Protein AF-A0A485LE54-F1 (afdb_monomer_lite)

Foldseek 3Di:
DLVLQDPDPVNSVVVVVVLQVLLCCCLLNPDAVVPDDPVCNVSNLLRLSNLVVLLVLCVPQVVWQADDADPDDDRQDGGSVSVCVSSVSPPDDNVVSVVSSVVSVVVVVVVSVVSNVVVVVVVD

pLDDT: mean 90.37, std 5.44, range [50.22, 97.25]

Organism: NCBI:txid120398

Structure (mmCIF, N/CA/C/O backbone):
data_AF-A0A485LE54-F1
#
_entry.id   AF-A0A485LE54-F1
#
loop_
_atom_site.group_PDB
_atom_site.id
_atom_site.type_symbol
_atom_site.label_atom_id
_atom_site.label_alt_id
_atom_site.label_comp_id
_atom_site.label_asym_id
_atom_site.label_entity_id
_atom_site.label_seq_id
_atom_site.pdbx_PDB_ins_code
_atom_site.Cartn_x
_atom_site.Cartn_y
_atom_site.Cartn_z
_atom_site.occupancy
_atom_site.B_iso_or_equiv
_atom_site.auth_seq_id
_atom_site.auth_comp_id
_atom_site.auth_asym_id
_atom_site.auth_atom_id
_atom_site.pdbx_PDB_model_num
ATOM 1 N N . MET A 1 1 ? -13.729 3.779 8.711 1.00 89.62 1 MET A N 1
ATOM 2 C CA . MET A 1 1 ? -13.020 3.216 9.880 1.00 89.62 1 MET A CA 1
ATOM 3 C C . MET A 1 1 ? -12.603 4.291 10.877 1.00 89.62 1 MET A C 1
ATOM 5 O O . MET A 1 1 ? -13.220 4.355 11.924 1.00 89.62 1 MET A O 1
ATOM 9 N N . VAL A 1 2 ? -11.623 5.155 10.573 1.00 89.31 2 VAL A N 1
ATOM 10 C CA . VAL A 1 2 ? -11.052 6.098 11.564 1.00 89.31 2 VAL A CA 1
ATOM 11 C C . VAL A 1 2 ? -12.098 7.045 12.163 1.00 89.31 2 VAL A C 1
ATOM 13 O O . VAL A 1 2 ? -12.187 7.161 13.380 1.00 89.31 2 VAL A O 1
ATOM 16 N N . GLY A 1 3 ? -12.959 7.637 11.331 1.00 89.94 3 GLY A N 1
ATOM 17 C CA . GLY A 1 3 ? -14.071 8.465 11.816 1.00 89.94 3 GLY A CA 1
ATOM 18 C C . GLY A 1 3 ? -15.136 7.690 12.595 1.00 89.94 3 GLY A C 1
ATOM 19 O O . GLY A 1 3 ? -15.821 8.275 13.417 1.00 89.94 3 GLY A O 1
ATOM 20 N N . CYS A 1 4 ? -15.253 6.376 12.374 1.00 88.00 4 CYS A N 1
ATOM 21 C CA . CYS A 1 4 ? -16.142 5.542 13.176 1.00 88.00 4 CYS A CA 1
ATOM 22 C C . CYS A 1 4 ? -15.559 5.331 14.572 1.00 88.00 4 CYS A C 1
ATOM 24 O O . CYS A 1 4 ? -16.339 5.299 15.498 1.00 88.00 4 CYS A O 1
ATOM 26 N N 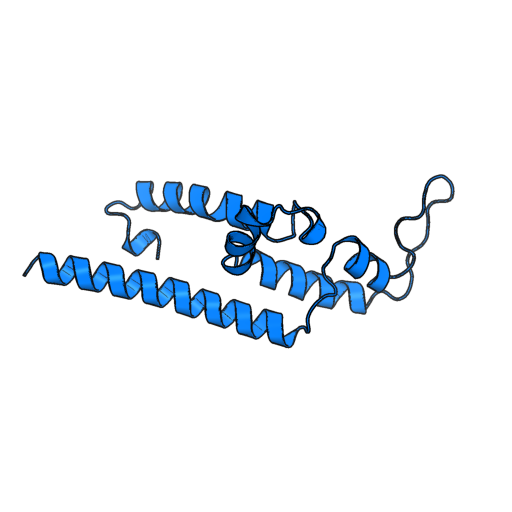. ILE A 1 5 ? -14.231 5.213 14.713 1.00 87.19 5 ILE A N 1
ATOM 27 C CA . ILE A 1 5 ? -13.529 4.929 15.980 1.00 87.19 5 ILE A CA 1
ATOM 28 C C . ILE A 1 5 ? -13.363 6.189 16.847 1.00 87.19 5 ILE A C 1
ATOM 30 O O . ILE A 1 5 ? -13.376 6.126 18.075 1.00 87.19 5 ILE A O 1
ATOM 34 N N . ALA A 1 6 ? -13.165 7.349 16.227 1.00 89.25 6 ALA A N 1
ATOM 35 C CA . ALA A 1 6 ? -12.937 8.589 16.953 1.00 89.25 6 ALA A CA 1
ATOM 36 C C . ALA A 1 6 ? -14.254 9.205 17.457 1.00 89.25 6 ALA A C 1
ATOM 38 O O . ALA A 1 6 ? -15.214 9.351 16.709 1.00 89.25 6 ALA A O 1
ATOM 39 N N . ARG A 1 7 ? -14.272 9.659 18.718 1.00 84.25 7 ARG A N 1
ATOM 40 C CA . ARG A 1 7 ? -15.410 10.404 19.297 1.00 84.25 7 ARG A CA 1
ATOM 41 C C . ARG A 1 7 ? -15.542 11.840 18.776 1.00 84.25 7 ARG A C 1
ATOM 43 O O . ARG A 1 7 ? -16.604 12.433 18.917 1.00 84.25 7 ARG A O 1
ATOM 50 N N . GLN A 1 8 ? -14.469 12.408 18.226 1.00 90.69 8 GLN A N 1
ATOM 51 C CA . GLN A 1 8 ? -14.414 13.787 17.733 1.00 90.69 8 GLN A CA 1
ATOM 52 C C . GLN A 1 8 ? -13.739 13.836 16.360 1.00 90.69 8 GLN A C 1
ATOM 54 O O . GLN A 1 8 ? -12.765 13.119 16.120 1.00 90.69 8 GLN A O 1
ATOM 59 N N . ALA A 1 9 ? -14.210 14.728 15.485 1.00 89.19 9 ALA A N 1
ATOM 60 C CA . ALA A 1 9 ? -13.690 14.873 14.123 1.00 89.19 9 ALA A CA 1
ATOM 61 C C . ALA A 1 9 ? -12.193 15.235 14.092 1.00 89.19 9 ALA A C 1
ATOM 63 O O . ALA A 1 9 ? -11.427 14.614 13.358 1.00 89.19 9 ALA A O 1
ATOM 64 N N . GLN A 1 10 ? -11.758 16.154 14.961 1.00 91.44 10 GLN A N 1
ATOM 65 C CA . GLN A 1 10 ? -10.357 16.582 15.034 1.00 91.44 10 GLN A CA 1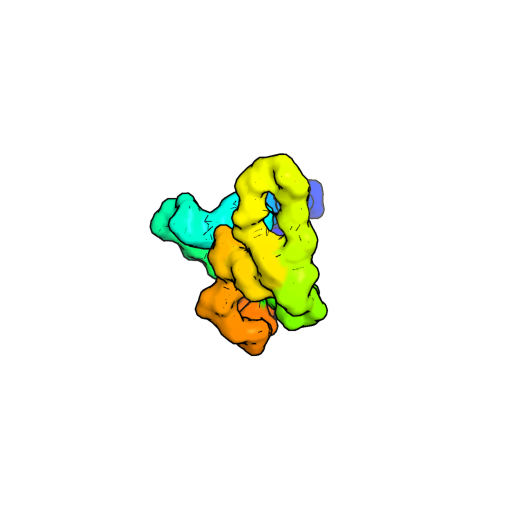
ATOM 66 C C . GLN A 1 10 ? -9.413 15.424 15.398 1.00 91.44 10 GLN A C 1
ATOM 68 O O . GLN A 1 10 ? -8.356 15.258 14.790 1.00 91.44 10 GLN A O 1
ATOM 73 N N . VAL A 1 11 ? -9.825 14.564 16.335 1.00 92.81 11 VAL A N 1
ATOM 74 C CA . VAL A 1 11 ? -9.065 13.361 16.709 1.00 92.81 11 VAL A CA 1
ATOM 75 C C . VAL A 1 11 ? -9.020 12.365 15.547 1.00 92.81 11 VAL A C 1
ATOM 77 O O . VAL A 1 11 ? -7.983 11.752 15.301 1.00 92.81 11 VAL A O 1
ATOM 80 N N . ALA A 1 12 ? -10.111 12.235 14.785 1.00 93.06 12 ALA A N 1
ATOM 81 C CA . ALA A 1 12 ? -10.165 11.357 13.618 1.00 93.06 12 ALA A CA 1
ATOM 82 C C . ALA A 1 12 ? -9.139 11.748 12.544 1.00 93.06 12 ALA A C 1
ATOM 84 O O . ALA A 1 12 ? -8.494 10.877 11.964 1.00 93.06 12 ALA A O 1
ATOM 85 N N . GLN A 1 13 ? -8.965 13.046 12.284 1.00 93.00 13 GLN A N 1
ATOM 86 C CA . GLN A 1 13 ? -7.992 13.529 11.300 1.00 93.00 13 GLN A CA 1
ATOM 87 C C . GLN A 1 13 ? -6.553 13.237 11.725 1.00 93.00 13 GLN A C 1
ATOM 89 O O . GLN A 1 13 ? -5.781 12.717 10.920 1.00 93.00 13 GLN A O 1
ATOM 94 N N . ILE A 1 14 ? -6.211 13.484 12.993 1.00 94.38 14 ILE A N 1
ATOM 95 C CA . ILE A 1 14 ? -4.876 13.180 13.529 1.00 94.38 14 ILE A CA 1
ATOM 96 C C . ILE A 1 14 ? -4.593 11.679 13.419 1.00 94.38 14 ILE A C 1
ATOM 98 O O . ILE A 1 14 ? -3.564 11.281 12.874 1.00 94.38 14 ILE A O 1
ATOM 102 N N . LEU A 1 15 ? -5.534 10.835 13.853 1.00 93.31 15 LEU A N 1
ATOM 103 C CA . LEU A 1 15 ? -5.408 9.381 13.734 1.00 93.31 15 LEU A CA 1
ATOM 104 C C . LEU A 1 15 ? -5.278 8.928 12.277 1.00 93.31 15 LEU A C 1
ATOM 106 O O . LEU A 1 15 ? -4.520 8.007 11.990 1.00 93.31 15 LEU A O 1
ATOM 110 N N . GLY A 1 16 ? -5.986 9.577 11.351 1.00 92.56 16 GLY A N 1
ATOM 111 C CA . GLY A 1 16 ? -5.885 9.290 9.922 1.00 92.56 16 GLY A CA 1
ATOM 112 C C . GLY A 1 16 ? -4.471 9.515 9.391 1.00 92.56 16 GLY A C 1
ATOM 113 O O . GLY A 1 16 ? -3.932 8.645 8.709 1.00 92.56 16 GLY A O 1
ATOM 114 N N . ILE A 1 17 ? -3.850 10.639 9.758 1.00 92.88 17 ILE A N 1
ATOM 115 C CA . ILE A 1 17 ? -2.473 10.970 9.367 1.00 92.88 17 ILE A CA 1
ATOM 116 C C . ILE A 1 17 ? -1.478 9.987 9.998 1.00 92.88 17 ILE A C 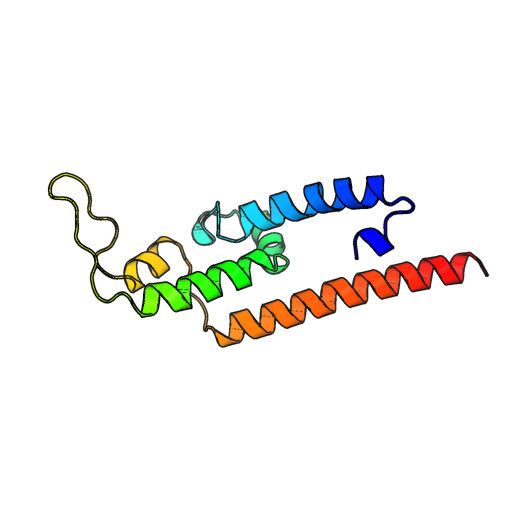1
ATOM 118 O O . ILE A 1 17 ? -0.619 9.440 9.308 1.00 92.88 17 ILE A O 1
ATOM 122 N N . VAL A 1 18 ? -1.621 9.703 11.293 1.00 93.38 18 VAL A N 1
ATOM 123 C CA . VAL A 1 18 ? -0.747 8.755 12.003 1.00 93.38 18 VAL A CA 1
ATOM 124 C C . VAL A 1 18 ? -0.846 7.346 11.410 1.00 93.38 18 VAL A C 1
ATOM 126 O O . VAL A 1 18 ? 0.156 6.646 11.323 1.00 93.38 18 VAL A O 1
ATOM 129 N N . MET A 1 19 ? -2.032 6.939 10.952 1.00 91.62 19 MET A N 1
ATOM 130 C CA . MET A 1 19 ? -2.247 5.644 10.304 1.00 91.62 19 MET A CA 1
ATOM 131 C C . MET A 1 19 ? -1.697 5.598 8.875 1.00 91.62 19 MET A C 1
ATOM 133 O O . MET A 1 19 ? -1.139 4.578 8.475 1.00 91.62 19 MET A O 1
ATOM 137 N N . ILE A 1 20 ? -1.851 6.667 8.085 1.00 91.75 20 ILE A N 1
ATOM 138 C CA . ILE A 1 20 ? -1.473 6.641 6.664 1.00 91.75 20 ILE A CA 1
ATOM 139 C C . ILE A 1 20 ? 0.039 6.719 6.451 1.00 91.75 20 ILE A C 1
ATOM 141 O O . ILE A 1 20 ? 0.547 6.076 5.537 1.00 91.75 20 ILE A O 1
ATOM 145 N N . LEU A 1 21 ? 0.766 7.450 7.301 1.00 92.75 21 LEU A N 1
ATOM 146 C CA . LEU A 1 21 ? 2.215 7.624 7.174 1.00 92.75 21 LEU A CA 1
ATOM 147 C C . LEU A 1 21 ? 2.993 6.298 7.134 1.00 92.75 21 LEU A C 1
ATOM 149 O O . LEU A 1 21 ? 3.723 6.075 6.167 1.00 92.75 21 LEU A O 1
ATOM 153 N N . PRO A 1 22 ? 2.843 5.377 8.100 1.00 90.31 22 PRO A N 1
ATOM 154 C CA . PRO A 1 22 ? 3.589 4.129 8.054 1.00 90.31 22 PRO A CA 1
ATOM 155 C C . PRO A 1 22 ? 3.097 3.216 6.914 1.00 90.31 22 PRO A C 1
ATOM 157 O O . PRO A 1 22 ? 3.911 2.561 6.268 1.00 90.31 22 PRO A O 1
ATOM 160 N N . LEU A 1 23 ? 1.802 3.234 6.567 1.00 91.75 23 LEU A N 1
ATOM 161 C CA . LEU A 1 23 ? 1.277 2.500 5.401 1.00 91.75 23 LEU A CA 1
ATOM 162 C C . LEU A 1 23 ? 1.873 2.991 4.072 1.00 91.75 23 LEU A C 1
ATOM 164 O O . LEU A 1 23 ? 2.024 2.205 3.137 1.00 91.75 23 LEU A O 1
ATOM 168 N N . LEU A 1 24 ? 2.197 4.278 3.983 1.00 91.44 24 LEU A N 1
ATOM 169 C CA . LEU A 1 24 ? 2.830 4.910 2.831 1.00 91.44 24 LEU A CA 1
ATOM 170 C C . LEU A 1 24 ? 4.330 4.585 2.765 1.00 91.44 24 LEU A C 1
ATOM 172 O O . LEU A 1 24 ? 4.820 4.212 1.700 1.00 91.44 24 LEU A O 1
ATOM 176 N N . ILE A 1 25 ? 5.038 4.637 3.898 1.00 91.50 25 ILE A N 1
ATOM 177 C CA . ILE A 1 25 ? 6.473 4.313 3.980 1.00 91.50 25 ILE A CA 1
ATOM 178 C C . ILE A 1 25 ? 6.733 2.862 3.559 1.00 91.50 25 ILE A C 1
ATOM 180 O O . ILE A 1 25 ? 7.543 2.602 2.669 1.00 91.50 25 ILE A O 1
ATOM 184 N N . PHE A 1 26 ? 6.002 1.920 4.158 1.00 88.50 26 PHE A N 1
ATOM 185 C CA . PHE A 1 26 ? 6.149 0.486 3.893 1.00 88.50 26 PHE A CA 1
ATOM 186 C C . PHE A 1 26 ? 5.326 0.007 2.689 1.00 88.50 26 PHE A C 1
ATOM 188 O O . PHE A 1 26 ? 5.336 -1.174 2.352 1.00 88.50 26 PHE A O 1
ATOM 195 N N . GLY A 1 27 ? 4.611 0.912 2.018 1.00 86.31 27 GLY A N 1
ATOM 196 C CA . GLY A 1 27 ? 3.764 0.606 0.869 1.00 86.31 27 GLY A CA 1
ATOM 197 C C . GLY A 1 27 ? 4.520 0.406 -0.448 1.00 86.31 27 GLY A C 1
ATOM 198 O O . GLY A 1 27 ? 3.883 0.305 -1.484 1.00 86.31 27 GLY A O 1
ATOM 199 N N . GLY A 1 28 ? 5.853 0.378 -0.465 1.00 85.06 28 GLY A N 1
ATOM 200 C CA . GLY A 1 28 ? 6.623 0.246 -1.710 1.00 85.06 28 GLY A CA 1
ATOM 201 C C . GLY A 1 28 ? 6.955 1.571 -2.405 1.00 85.06 28 GLY A C 1
ATOM 202 O O . GLY A 1 28 ? 7.742 1.562 -3.344 1.00 85.06 28 GLY A O 1
ATOM 203 N N . LEU A 1 29 ? 6.387 2.699 -1.953 1.00 86.75 29 LEU A N 1
ATOM 204 C CA . LEU A 1 29 ? 6.658 4.031 -2.514 1.00 86.75 29 LEU A CA 1
ATOM 205 C C . LEU A 1 29 ? 7.990 4.619 -2.017 1.00 86.75 29 LEU A C 1
ATOM 207 O O . LEU A 1 29 ? 8.733 5.190 -2.807 1.00 86.75 29 LEU A O 1
ATOM 211 N N . PHE A 1 30 ? 8.288 4.485 -0.720 1.00 87.25 30 PHE A N 1
ATOM 212 C CA . PHE A 1 30 ? 9.520 5.016 -0.111 1.00 87.25 30 PHE A CA 1
ATOM 213 C C . PHE A 1 30 ? 10.538 3.924 0.201 1.00 87.25 30 PHE A C 1
ATOM 215 O O . PHE A 1 30 ? 11.729 4.100 -0.041 1.00 87.25 30 PHE A O 1
ATOM 222 N N . LEU A 1 31 ? 10.075 2.795 0.743 1.00 88.31 31 LEU A N 1
ATOM 223 C CA . LEU A 1 31 ? 10.912 1.631 1.007 1.00 88.31 31 LEU A CA 1
ATOM 224 C C . LEU A 1 31 ? 10.592 0.516 0.025 1.00 88.31 31 LEU A C 1
ATOM 226 O O . LEU A 1 31 ? 9.431 0.171 -0.187 1.00 88.31 31 LEU A O 1
ATOM 230 N N . ASN A 1 32 ? 11.644 -0.081 -0.527 1.00 86.31 32 ASN A N 1
ATOM 231 C CA . ASN A 1 32 ? 11.528 -1.258 -1.370 1.00 86.31 32 ASN A CA 1
ATOM 232 C C . ASN A 1 32 ? 11.016 -2.451 -0.532 1.00 86.31 32 ASN A C 1
ATOM 234 O O . ASN A 1 32 ? 11.427 -2.669 0.614 1.00 86.31 32 ASN A O 1
ATOM 238 N N . ALA A 1 33 ? 10.116 -3.250 -1.107 1.00 83.06 33 ALA A N 1
ATOM 239 C CA . ALA A 1 33 ? 9.562 -4.429 -0.445 1.00 83.06 33 ALA A CA 1
ATOM 240 C C . ALA A 1 33 ? 10.645 -5.455 -0.050 1.00 83.06 33 ALA A C 1
ATOM 242 O O . ALA A 1 33 ? 10.501 -6.139 0.966 1.00 83.06 33 ALA A O 1
ATOM 243 N N . ASN A 1 34 ? 11.746 -5.523 -0.806 1.00 85.75 34 ASN A N 1
ATOM 244 C CA . ASN A 1 34 ? 12.855 -6.448 -0.566 1.00 85.75 34 ASN A CA 1
ATOM 245 C C . ASN A 1 34 ? 13.747 -6.026 0.608 1.00 85.75 34 ASN A C 1
ATOM 247 O O . ASN A 1 34 ? 14.308 -6.885 1.283 1.00 85.75 34 ASN A O 1
ATOM 251 N N . THR A 1 35 ? 13.856 -4.724 0.887 1.00 87.56 35 THR A N 1
ATOM 252 C CA . THR A 1 35 ? 14.665 -4.197 2.001 1.00 87.56 35 THR A CA 1
ATOM 253 C C . THR A 1 35 ? 13.862 -4.042 3.292 1.00 87.56 35 THR A C 1
ATOM 255 O O . THR A 1 35 ? 14.427 -3.758 4.346 1.00 87.56 35 THR A O 1
ATOM 258 N N . THR A 1 36 ? 12.542 -4.250 3.233 1.00 87.75 36 THR A N 1
ATOM 259 C CA . THR A 1 36 ? 11.659 -4.122 4.393 1.00 87.75 36 THR A CA 1
ATOM 260 C C . THR A 1 36 ? 11.836 -5.309 5.352 1.00 87.75 36 THR A C 1
ATOM 262 O O . THR A 1 36 ? 11.630 -6.463 4.950 1.00 87.75 36 THR A O 1
ATOM 265 N N . PRO A 1 37 ? 12.152 -5.062 6.638 1.00 88.62 37 PRO A N 1
ATOM 266 C CA . PRO A 1 37 ? 12.287 -6.120 7.631 1.00 88.62 37 PRO A CA 1
ATOM 267 C C . PRO A 1 37 ? 11.009 -6.951 7.799 1.00 88.62 37 PRO A C 1
ATOM 269 O O . PRO A 1 37 ? 9.894 -6.433 7.710 1.00 88.62 37 PRO A O 1
ATOM 272 N N . VAL A 1 38 ? 11.160 -8.249 8.096 1.00 88.88 38 VAL A N 1
ATOM 273 C CA . VAL A 1 38 ? 10.043 -9.219 8.142 1.00 88.88 38 VAL A CA 1
ATOM 274 C C . VAL A 1 38 ? 8.921 -8.781 9.089 1.00 88.88 38 VAL A C 1
ATOM 276 O O . VAL A 1 38 ? 7.746 -8.933 8.759 1.00 88.88 38 VAL A O 1
ATOM 279 N N . TYR A 1 39 ? 9.269 -8.159 10.214 1.00 89.56 39 TYR A N 1
ATOM 280 C CA . TYR A 1 39 ? 8.313 -7.693 11.218 1.00 89.56 39 TYR A CA 1
ATOM 281 C C . TYR A 1 39 ? 7.418 -6.530 10.757 1.00 89.56 39 TYR A C 1
ATOM 283 O O . TYR A 1 39 ? 6.355 -6.342 11.339 1.00 89.56 39 TYR A O 1
ATOM 291 N N . PHE A 1 40 ? 7.780 -5.786 9.704 1.00 88.81 40 PHE A N 1
ATOM 292 C CA . PHE A 1 40 ? 6.937 -4.727 9.124 1.00 88.81 40 PHE A CA 1
ATOM 293 C C . PHE A 1 40 ? 6.221 -5.141 7.831 1.00 88.81 40 PHE A C 1
ATOM 295 O O . PHE A 1 40 ? 5.379 -4.396 7.328 1.00 88.81 40 PHE A O 1
ATOM 302 N N . LYS A 1 41 ? 6.481 -6.344 7.299 1.00 87.38 41 LYS A N 1
ATOM 303 C CA . LYS A 1 41 ? 5.878 -6.794 6.031 1.00 87.38 41 LYS A CA 1
ATOM 304 C C . LYS A 1 41 ? 4.350 -6.867 6.079 1.00 87.38 41 LYS A C 1
ATOM 306 O O . LYS A 1 41 ? 3.702 -6.554 5.084 1.00 87.38 41 LYS A O 1
ATOM 311 N N . TRP A 1 42 ? 3.761 -7.243 7.216 1.00 89.19 42 TRP A N 1
ATOM 312 C CA . TRP A 1 42 ? 2.299 -7.314 7.377 1.00 89.19 42 TRP A CA 1
ATOM 313 C C . TRP A 1 42 ? 1.624 -5.951 7.174 1.00 89.19 42 TRP A C 1
ATOM 315 O O . TRP A 1 42 ? 0.555 -5.873 6.571 1.00 89.19 42 TRP A O 1
ATOM 325 N N . LEU A 1 43 ? 2.280 -4.870 7.603 1.00 88.38 43 LEU A N 1
ATOM 326 C CA . LEU A 1 43 ? 1.751 -3.517 7.484 1.00 88.38 43 LEU A CA 1
ATOM 327 C C . LEU A 1 43 ? 1.643 -3.088 6.016 1.00 88.38 43 LEU A C 1
ATOM 329 O O . LEU A 1 43 ? 0.659 -2.471 5.611 1.00 88.38 43 LEU A O 1
ATOM 333 N N . ALA A 1 44 ? 2.610 -3.504 5.196 1.00 89.06 44 ALA A N 1
ATOM 334 C CA . ALA A 1 44 ? 2.574 -3.299 3.754 1.00 89.06 44 ALA A CA 1
ATOM 335 C C . ALA A 1 44 ? 1.362 -3.993 3.105 1.00 89.06 44 ALA A C 1
ATOM 337 O O . ALA A 1 44 ? 0.762 -3.437 2.190 1.00 89.06 44 ALA A O 1
ATOM 338 N N . TYR A 1 45 ? 0.961 -5.180 3.578 1.00 89.75 45 TYR A N 1
ATOM 339 C CA . TYR A 1 45 ? -0.214 -5.887 3.044 1.00 89.75 45 TYR A CA 1
ATOM 340 C C . TYR A 1 45 ? -1.549 -5.219 3.396 1.00 89.75 45 TYR A C 1
ATOM 342 O O . TYR A 1 45 ? -2.510 -5.360 2.641 1.00 89.75 45 TYR A O 1
ATOM 350 N N . LEU A 1 46 ? -1.609 -4.469 4.497 1.00 91.44 46 LEU A N 1
ATOM 351 C CA . LEU A 1 46 ? -2.781 -3.668 4.867 1.00 91.44 46 LEU A CA 1
ATOM 352 C C . LEU A 1 46 ? -2.839 -2.321 4.138 1.00 91.44 46 LEU A C 1
ATOM 354 O O . LEU A 1 46 ? -3.858 -1.636 4.201 1.00 91.44 46 LEU A O 1
ATOM 358 N N . SER A 1 47 ? -1.762 -1.916 3.463 1.00 93.75 47 SER A N 1
ATOM 359 C CA . SER A 1 47 ? -1.679 -0.614 2.810 1.00 93.75 47 SER A CA 1
ATOM 360 C C . SER A 1 47 ? -2.428 -0.608 1.473 1.00 93.75 47 SER A C 1
ATOM 362 O O . SER A 1 47 ? -1.984 -1.260 0.526 1.00 93.75 47 SER A O 1
ATOM 364 N N . PRO A 1 48 ? -3.515 0.175 1.316 1.00 92.75 48 PRO A N 1
ATOM 365 C CA . PRO A 1 48 ? -4.144 0.351 0.006 1.00 92.75 48 PRO A CA 1
ATOM 366 C C . PRO A 1 48 ? -3.212 1.080 -0.976 1.00 92.75 48 PRO A C 1
ATOM 368 O O . PRO A 1 48 ? -3.290 0.858 -2.185 1.00 92.75 48 PRO A O 1
ATOM 371 N N . LEU A 1 49 ? -2.295 1.910 -0.460 1.00 92.56 49 LEU A N 1
ATOM 372 C CA . LEU A 1 49 ? -1.315 2.639 -1.263 1.00 92.56 49 LEU A CA 1
ATOM 373 C C . LEU A 1 49 ? -0.322 1.698 -1.944 1.00 92.56 49 LEU A C 1
ATOM 375 O O . LEU A 1 49 ? 0.076 1.983 -3.068 1.00 92.56 49 LEU A O 1
ATOM 379 N N . LYS A 1 50 ? 0.011 0.556 -1.324 1.00 92.62 50 LYS A N 1
ATOM 380 C CA . LYS A 1 50 ? 0.870 -0.465 -1.939 1.00 92.62 50 LYS A CA 1
ATOM 381 C C . LYS A 1 50 ? 0.317 -0.954 -3.266 1.00 92.62 50 LYS A C 1
ATOM 383 O O . LYS A 1 50 ? 0.991 -0.883 -4.291 1.00 92.62 50 LYS A O 1
ATOM 388 N N . TYR A 1 51 ? -0.916 -1.442 -3.239 1.00 93.44 51 TYR A N 1
ATOM 389 C CA . TYR A 1 51 ? -1.554 -2.028 -4.415 1.00 93.44 51 TYR A CA 1
ATOM 390 C C . TYR A 1 51 ? -1.831 -0.968 -5.485 1.00 93.44 51 TYR A C 1
ATOM 392 O O . TYR A 1 51 ? -1.601 -1.213 -6.666 1.00 93.44 51 TYR A O 1
ATOM 400 N N . GLY A 1 52 ? -2.239 0.238 -5.071 1.00 93.19 52 GLY A N 1
ATOM 401 C CA . GLY A 1 52 ? -2.425 1.366 -5.983 1.00 93.19 52 GLY A CA 1
ATOM 402 C C . GLY A 1 52 ? -1.126 1.784 -6.677 1.00 93.19 52 GLY A C 1
ATOM 403 O O . GLY A 1 52 ? -1.078 1.862 -7.902 1.00 93.19 52 GLY A O 1
ATOM 404 N N . PHE A 1 53 ? -0.052 2.006 -5.913 1.00 92.81 53 PHE A N 1
ATOM 405 C CA . PHE A 1 53 ? 1.246 2.416 -6.451 1.00 92.81 53 PHE A CA 1
ATOM 406 C C . PHE A 1 53 ? 1.858 1.351 -7.366 1.00 92.81 53 PHE A C 1
ATOM 408 O O . PHE A 1 53 ? 2.317 1.674 -8.463 1.00 92.81 53 PHE A O 1
ATOM 4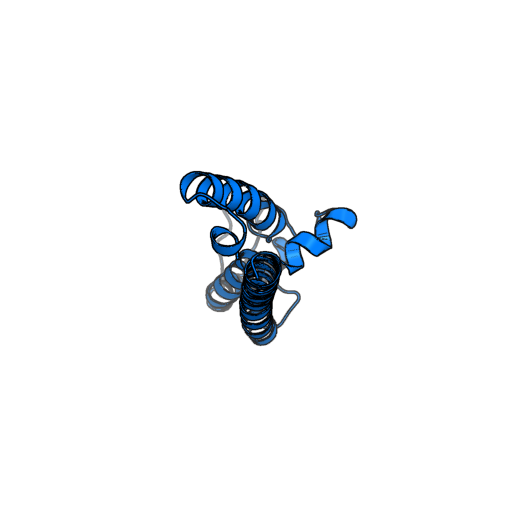15 N N . ARG A 1 54 ? 1.816 0.079 -6.954 1.00 93.38 54 ARG A N 1
ATOM 416 C CA . ARG A 1 54 ? 2.310 -1.043 -7.760 1.00 93.38 54 ARG A CA 1
ATOM 417 C C . ARG A 1 54 ? 1.515 -1.200 -9.055 1.00 93.38 54 ARG A C 1
ATOM 419 O O . ARG A 1 54 ? 2.116 -1.326 -10.121 1.00 93.38 54 ARG A O 1
ATOM 426 N N . GLY A 1 55 ? 0.185 -1.122 -8.980 1.00 93.31 55 GLY A N 1
ATOM 427 C CA . GLY A 1 55 ? -0.699 -1.196 -10.142 1.00 93.31 55 GLY A CA 1
ATOM 428 C C . GLY A 1 55 ? -0.461 -0.063 -11.145 1.00 93.31 55 GLY A C 1
ATOM 429 O O . GLY A 1 55 ? -0.272 -0.332 -12.330 1.00 93.31 55 GLY A O 1
ATOM 430 N N . MET A 1 56 ? -0.398 1.189 -10.675 1.00 93.00 56 MET A N 1
ATOM 431 C CA . MET A 1 56 ? -0.126 2.358 -11.525 1.00 93.00 56 MET A CA 1
ATOM 432 C C . MET A 1 56 ? 1.268 2.299 -12.155 1.00 93.00 56 MET A C 1
ATOM 434 O O . MET A 1 56 ? 1.403 2.466 -13.365 1.00 93.00 56 MET A O 1
ATOM 438 N N . SER A 1 57 ? 2.295 1.994 -11.356 1.00 93.75 57 SER A N 1
ATOM 439 C CA . SER A 1 57 ? 3.667 1.842 -11.847 1.00 93.75 57 SER A CA 1
ATOM 440 C C . SER A 1 57 ? 3.749 0.769 -12.926 1.00 93.75 57 SER A C 1
ATOM 442 O O . SER A 1 57 ? 4.367 0.981 -13.962 1.00 93.75 57 SER A O 1
ATOM 444 N N . ARG A 1 58 ? 3.080 -0.371 -12.735 1.00 93.00 58 ARG A N 1
ATOM 445 C CA . ARG A 1 58 ? 3.047 -1.435 -13.738 1.00 93.00 58 ARG A CA 1
ATOM 446 C C . ARG A 1 58 ? 2.327 -1.009 -15.014 1.00 93.00 58 ARG A C 1
ATOM 448 O O . ARG A 1 58 ? 2.802 -1.344 -16.095 1.00 93.00 58 ARG A O 1
ATOM 455 N N . ALA A 1 59 ? 1.202 -0.306 -14.898 1.00 93.06 59 ALA A N 1
ATOM 456 C CA . ALA A 1 59 ? 0.455 0.185 -16.053 1.00 93.06 59 ALA A CA 1
ATOM 457 C C . ALA A 1 59 ? 1.303 1.139 -16.910 1.00 93.06 59 ALA A C 1
ATOM 459 O O . ALA A 1 59 ? 1.283 1.034 -18.131 1.00 93.06 59 ALA A O 1
ATOM 460 N N . PHE A 1 60 ? 2.093 2.002 -16.267 1.00 94.06 60 PHE A N 1
ATOM 461 C CA . PHE A 1 60 ? 2.980 2.943 -16.946 1.00 94.06 60 PHE A CA 1
ATOM 462 C C . PHE A 1 60 ? 4.255 2.278 -17.489 1.00 94.06 60 PHE A C 1
ATOM 464 O O . PHE A 1 60 ? 4.551 2.349 -18.675 1.00 94.06 60 PHE A O 1
ATOM 471 N N . TRP A 1 61 ? 5.023 1.582 -16.651 1.00 94.44 61 TRP A N 1
ATOM 472 C CA . TRP A 1 61 ? 6.337 1.071 -17.053 1.00 94.44 61 TRP A CA 1
ATOM 473 C C . TRP A 1 61 ? 6.270 -0.084 -18.053 1.00 94.44 61 TRP A C 1
ATOM 475 O O . TRP A 1 61 ? 7.227 -0.301 -18.792 1.00 94.44 61 TRP A O 1
ATOM 485 N N . LYS A 1 62 ? 5.142 -0.800 -18.147 1.00 91.69 62 LYS A N 1
ATOM 486 C CA . LYS A 1 62 ? 4.944 -1.796 -19.211 1.00 91.69 62 LYS A CA 1
ATOM 487 C C . LYS A 1 62 ? 4.824 -1.182 -20.605 1.00 91.69 62 LYS A C 1
ATOM 489 O O . LYS A 1 62 ? 5.088 -1.890 -21.571 1.00 91.69 62 LYS A O 1
ATOM 494 N N . SER A 1 63 ? 4.443 0.091 -20.729 1.00 93.06 63 SER A N 1
ATOM 495 C CA . SER A 1 63 ? 4.356 0.766 -22.029 1.00 93.06 63 SER A CA 1
ATOM 496 C C . SER A 1 63 ? 5.664 1.428 -22.462 1.00 93.06 63 SER A C 1
ATOM 498 O O . SER A 1 63 ? 5.714 1.975 -23.558 1.00 93.06 63 SER A O 1
ATOM 500 N N . VAL A 1 64 ? 6.710 1.409 -21.628 1.00 92.81 64 VAL A N 1
ATOM 501 C CA . VAL A 1 64 ? 8.003 2.047 -21.918 1.00 92.81 64 VAL A CA 1
ATOM 502 C C . VAL A 1 64 ? 9.020 0.980 -22.349 1.00 92.81 64 VAL A C 1
ATOM 504 O O . VAL A 1 64 ? 9.568 0.280 -21.488 1.00 92.81 64 VAL A O 1
ATOM 507 N N . PRO A 1 65 ? 9.290 0.829 -23.663 1.00 90.12 65 PRO A N 1
ATOM 508 C CA . PRO A 1 65 ? 10.158 -0.233 -24.166 1.00 90.12 65 PRO A CA 1
ATOM 509 C C . PRO A 1 65 ? 11.641 0.039 -23.898 1.00 90.12 65 PRO A C 1
ATOM 511 O O . PRO A 1 65 ? 12.373 -0.889 -23.567 1.00 90.12 65 PRO A O 1
ATOM 514 N N . THR A 1 66 ? 12.082 1.295 -24.003 1.00 92.00 66 THR A N 1
ATOM 515 C CA . THR A 1 66 ? 13.496 1.679 -23.909 1.00 92.00 66 THR A CA 1
ATOM 516 C C . THR A 1 66 ? 13.668 2.974 -23.125 1.00 92.00 66 THR A C 1
ATOM 518 O O . THR A 1 66 ? 12.875 3.903 -23.269 1.00 92.00 66 THR A O 1
ATOM 521 N N . LEU A 1 67 ? 14.722 3.032 -22.315 1.00 90.12 67 LEU A N 1
ATOM 522 C CA . LEU A 1 67 ? 15.183 4.215 -21.593 1.00 90.12 67 LEU A CA 1
ATOM 523 C C . LEU A 1 67 ? 16.609 4.542 -22.032 1.00 90.12 67 LEU A C 1
ATOM 525 O O . LEU A 1 67 ? 17.448 3.648 -22.147 1.00 90.12 67 LEU A O 1
ATOM 529 N N . GLU A 1 68 ? 16.878 5.822 -22.265 1.00 90.31 68 GLU A N 1
ATOM 530 C CA . GLU A 1 68 ? 18.220 6.296 -22.588 1.00 90.31 68 GLU A CA 1
ATOM 531 C C . GLU A 1 68 ? 19.068 6.367 -21.314 1.00 90.31 68 GLU A C 1
ATOM 533 O O . GLU A 1 68 ? 18.673 6.968 -20.312 1.00 90.31 68 GLU A O 1
ATOM 538 N N . CYS A 1 69 ? 20.243 5.737 -21.345 1.00 88.12 69 CYS A N 1
ATOM 539 C CA . CYS A 1 69 ? 21.215 5.850 -20.265 1.00 88.12 69 CYS A CA 1
ATOM 540 C C . CYS A 1 69 ? 21.960 7.193 -20.367 1.00 88.12 69 CYS A C 1
ATOM 542 O O . CYS A 1 69 ? 22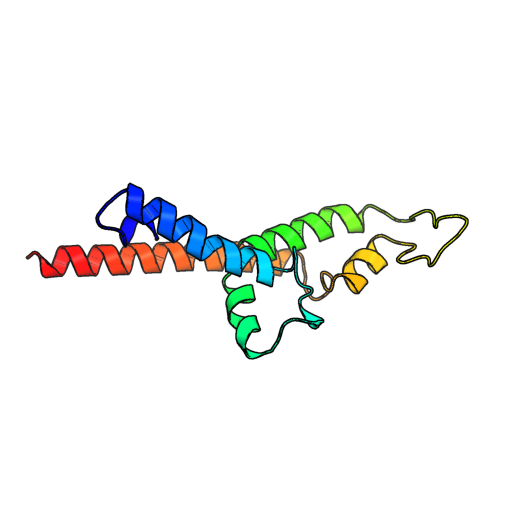.284 7.629 -21.474 1.00 88.12 69 CYS A O 1
ATOM 544 N N . PRO A 1 70 ? 22.309 7.831 -19.237 1.00 88.12 70 PRO A N 1
ATOM 545 C CA . PRO A 1 70 ? 23.162 9.014 -19.253 1.00 88.12 70 PRO A CA 1
ATOM 546 C C . PRO A 1 70 ? 24.555 8.688 -19.815 1.00 88.12 70 PRO A C 1
ATOM 548 O O . PRO A 1 70 ? 25.085 7.601 -19.592 1.00 88.12 70 PRO A O 1
ATOM 551 N N . ALA A 1 71 ? 25.173 9.654 -20.505 1.00 84.62 71 ALA A N 1
ATOM 552 C CA . ALA A 1 71 ? 26.504 9.494 -21.105 1.00 84.62 71 ALA A CA 1
ATOM 553 C C . ALA A 1 71 ? 27.627 9.296 -20.067 1.00 84.62 71 ALA A C 1
ATOM 555 O O . ALA A 1 71 ? 28.674 8.736 -20.382 1.00 84.62 71 ALA A O 1
ATOM 556 N N . VAL A 1 72 ? 27.416 9.759 -18.831 1.00 87.25 72 VAL A N 1
ATOM 557 C CA . VAL A 1 72 ? 28.354 9.614 -17.714 1.00 87.25 72 VAL A CA 1
ATOM 558 C C . VAL A 1 72 ? 27.576 9.181 -16.472 1.00 87.25 72 VAL A C 1
ATOM 560 O O . VAL A 1 72 ? 26.659 9.879 -16.042 1.00 87.25 72 VAL A O 1
ATOM 563 N N . GLY A 1 73 ? 27.950 8.038 -15.892 1.00 82.38 73 GLY A N 1
ATOM 564 C CA . GLY A 1 73 ? 27.347 7.482 -14.676 1.00 82.38 73 GLY A CA 1
ATOM 565 C C . GLY A 1 73 ? 26.773 6.068 -14.857 1.00 82.38 73 GLY A C 1
ATOM 566 O O . GLY A 1 73 ? 26.701 5.564 -15.978 1.00 82.38 73 GLY A O 1
ATOM 567 N N . PRO A 1 74 ? 26.390 5.392 -13.759 1.00 85.00 74 PRO A N 1
ATOM 568 C CA . PRO A 1 74 ? 25.813 4.053 -13.824 1.00 85.00 74 PRO A CA 1
ATOM 569 C C . PRO A 1 74 ? 24.414 4.086 -14.456 1.00 85.00 74 PRO A C 1
ATOM 571 O O . PRO A 1 74 ? 23.562 4.880 -14.054 1.00 85.00 74 PRO A O 1
ATOM 574 N N . CYS A 1 75 ? 24.152 3.189 -15.412 1.00 86.75 75 CYS A N 1
ATOM 575 C CA . CYS A 1 75 ? 22.807 3.018 -15.955 1.00 86.75 75 CYS A CA 1
ATOM 576 C C . CYS A 1 75 ? 21.984 2.089 -15.057 1.00 86.75 75 CYS A C 1
ATOM 578 O O . CYS A 1 75 ? 22.286 0.903 -14.934 1.00 86.75 75 CYS A O 1
ATOM 580 N N . GLY A 1 76 ? 20.952 2.638 -14.413 1.00 85.62 76 GLY A N 1
ATOM 581 C CA . GLY A 1 76 ? 20.104 1.882 -13.489 1.00 85.62 76 GLY A CA 1
ATOM 582 C C . GLY A 1 76 ? 19.109 0.946 -14.182 1.00 85.62 76 GLY A C 1
ATOM 583 O O . GLY A 1 76 ? 18.853 -0.146 -13.685 1.00 85.62 76 GLY A O 1
ATOM 584 N N . ALA A 1 77 ? 18.541 1.354 -15.319 1.00 89.94 77 ALA A N 1
ATOM 585 C CA . ALA A 1 77 ? 17.588 0.560 -16.091 1.00 89.94 77 ALA A CA 1
ATOM 586 C C . ALA A 1 77 ? 17.538 1.045 -17.546 1.00 89.94 77 ALA A C 1
ATOM 588 O O . ALA A 1 77 ? 17.508 2.244 -17.799 1.00 89.94 77 ALA A O 1
ATOM 589 N N . MET A 1 78 ? 17.476 0.105 -18.485 1.00 89.56 78 MET A N 1
ATOM 590 C CA . MET A 1 78 ? 17.352 0.352 -19.927 1.00 89.56 78 MET A CA 1
ATOM 591 C C . MET A 1 78 ? 15.937 0.087 -20.451 1.00 89.56 78 MET A C 1
ATOM 593 O O . MET A 1 78 ? 15.621 0.419 -21.588 1.00 89.56 78 MET A O 1
ATOM 597 N N . THR A 1 79 ? 15.074 -0.526 -19.637 1.00 92.81 79 THR A N 1
ATOM 598 C CA . THR A 1 79 ? 13.686 -0.859 -19.989 1.00 92.81 79 THR A CA 1
ATOM 599 C C . THR A 1 79 ? 12.763 -0.588 -18.805 1.00 92.81 79 THR A C 1
ATOM 601 O O . THR A 1 79 ? 13.181 -0.703 -17.648 1.00 92.81 79 THR A O 1
ATOM 604 N N . GLY A 1 80 ? 11.489 -0.280 -19.064 1.00 92.25 80 GLY A N 1
ATOM 605 C CA . GLY A 1 80 ? 10.512 -0.110 -17.986 1.00 92.25 80 GLY A CA 1
ATOM 606 C C . GLY A 1 80 ? 10.330 -1.384 -17.150 1.00 92.25 80 GLY A C 1
ATOM 607 O O . GLY A 1 80 ? 10.113 -1.316 -15.941 1.00 92.25 80 GLY A O 1
ATOM 608 N N . HIS A 1 81 ? 10.527 -2.562 -17.750 1.00 92.81 81 HIS A N 1
ATOM 609 C CA . HIS A 1 81 ? 10.539 -3.826 -17.013 1.00 92.81 81 HIS A CA 1
ATOM 610 C C . HIS A 1 81 ? 11.663 -3.880 -15.968 1.00 92.81 81 HIS A C 1
ATOM 612 O O . HIS A 1 81 ? 11.422 -4.263 -14.826 1.00 92.81 81 HIS A O 1
ATOM 618 N N . GLN A 1 82 ? 12.882 -3.463 -16.325 1.00 92.81 82 GLN A N 1
ATOM 619 C CA . GLN A 1 82 ? 13.996 -3.404 -15.372 1.00 92.81 82 GLN A CA 1
ATOM 620 C C . GLN A 1 82 ? 13.726 -2.419 -14.233 1.00 92.81 82 GLN A C 1
ATOM 622 O O . GLN A 1 82 ? 14.072 -2.713 -13.093 1.00 92.81 82 GLN A O 1
ATOM 627 N N . VAL A 1 83 ? 13.044 -1.299 -14.505 1.00 93.25 83 VAL A N 1
ATOM 628 C CA . VAL A 1 83 ? 12.588 -0.390 -13.442 1.00 93.25 83 VAL A CA 1
ATOM 629 C C . VAL A 1 83 ? 11.677 -1.137 -12.463 1.00 93.25 83 VAL A C 1
ATOM 631 O O . VAL A 1 83 ? 11.918 -1.108 -11.259 1.00 93.25 83 VAL A O 1
ATOM 634 N N . LEU A 1 84 ? 10.675 -1.873 -12.952 1.00 93.06 84 LEU A N 1
ATOM 635 C CA . LEU A 1 84 ? 9.771 -2.630 -12.078 1.00 93.06 84 LEU A CA 1
ATOM 636 C C . LEU A 1 84 ? 10.509 -3.668 -11.221 1.00 93.06 84 LEU A C 1
ATOM 638 O O . LEU A 1 84 ? 10.200 -3.783 -10.038 1.00 93.06 84 LEU A O 1
ATOM 642 N N . VAL A 1 85 ? 11.497 -4.368 -11.781 1.00 92.12 85 VAL A N 1
ATOM 643 C CA . VAL A 1 85 ? 12.312 -5.349 -11.043 1.00 92.12 85 VAL A CA 1
ATOM 644 C C . VAL A 1 85 ? 13.178 -4.666 -9.978 1.00 92.12 85 VAL A C 1
ATOM 646 O O . VAL A 1 85 ? 13.176 -5.078 -8.819 1.00 92.12 85 VAL A O 1
ATOM 649 N N . ASN A 1 86 ? 13.866 -3.574 -10.326 1.00 91.50 86 ASN A N 1
ATOM 650 C CA . ASN A 1 86 ? 14.745 -2.850 -9.400 1.00 91.50 86 ASN A CA 1
ATOM 651 C C . ASN A 1 86 ? 13.989 -2.293 -8.184 1.00 91.50 86 ASN A C 1
ATOM 653 O O . ASN A 1 86 ? 14.516 -2.275 -7.071 1.00 91.50 86 ASN A O 1
ATOM 657 N N . TYR A 1 87 ? 12.737 -1.871 -8.379 1.00 90.12 87 TYR A N 1
ATOM 658 C CA . TYR A 1 87 ? 11.870 -1.368 -7.310 1.00 90.12 87 TYR A CA 1
ATOM 659 C C . TYR A 1 87 ? 11.005 -2.457 -6.641 1.00 90.12 87 TYR A C 1
ATOM 661 O O . TYR A 1 87 ? 10.193 -2.132 -5.777 1.00 90.12 87 TYR A O 1
ATOM 669 N N . ALA A 1 88 ? 11.189 -3.739 -6.990 1.00 90.88 88 ALA A N 1
ATOM 670 C CA . ALA A 1 88 ? 10.406 -4.879 -6.490 1.00 90.88 88 ALA A CA 1
ATOM 671 C C . ALA A 1 88 ? 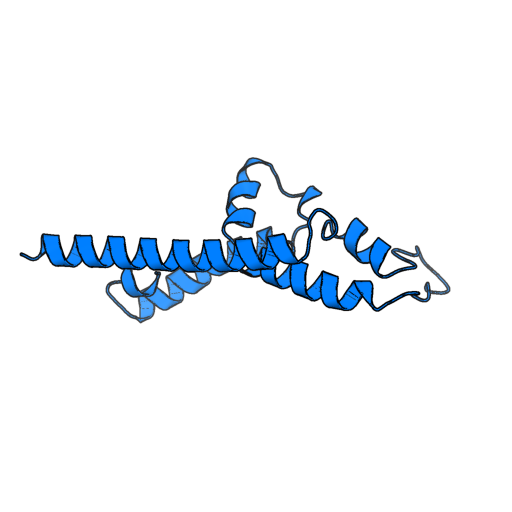8.882 -4.734 -6.697 1.00 90.88 88 ALA A C 1
ATOM 673 O O . ALA A 1 88 ? 8.064 -5.057 -5.830 1.00 90.88 88 ALA A O 1
ATOM 674 N N . LEU A 1 89 ? 8.495 -4.219 -7.865 1.00 91.31 89 LEU A N 1
ATOM 675 C CA . LEU A 1 89 ? 7.110 -4.005 -8.296 1.00 91.31 89 LEU A CA 1
ATOM 676 C C . LEU A 1 89 ? 6.645 -5.051 -9.330 1.00 91.31 89 LEU A C 1
ATOM 678 O O . LEU A 1 89 ? 5.503 -5.001 -9.798 1.00 91.31 89 LEU A O 1
ATOM 682 N N . ASP A 1 90 ? 7.493 -6.014 -9.688 1.00 88.75 90 ASP A N 1
ATOM 683 C CA . ASP A 1 90 ? 7.238 -7.053 -10.692 1.00 88.75 90 ASP A CA 1
ATOM 684 C C . ASP A 1 90 ? 6.536 -8.310 -10.141 1.00 88.75 90 ASP A C 1
ATOM 686 O O . ASP A 1 90 ? 5.897 -9.025 -10.904 1.00 88.75 90 ASP A O 1
ATOM 690 N N . GLY A 1 91 ? 6.569 -8.542 -8.825 1.00 78.88 91 GLY A N 1
ATOM 691 C CA . GLY A 1 91 ? 6.240 -9.844 -8.223 1.00 78.88 91 GLY A CA 1
ATOM 692 C C . GLY A 1 91 ? 4.791 -10.364 -8.284 1.00 78.88 91 GLY A C 1
ATOM 693 O O . GLY A 1 91 ? 4.552 -11.440 -7.760 1.00 78.88 91 GLY A O 1
ATOM 694 N N . ASP A 1 92 ? 3.826 -9.656 -8.883 1.00 84.06 92 ASP A N 1
ATOM 695 C CA . ASP A 1 92 ? 2.416 -10.097 -8.950 1.00 84.06 92 ASP A CA 1
ATOM 696 C C . ASP A 1 92 ? 1.751 -9.700 -10.281 1.00 84.06 92 ASP A C 1
ATOM 698 O O . ASP A 1 92 ? 2.306 -8.940 -11.071 1.00 84.06 92 ASP A O 1
ATOM 702 N N . SER A 1 93 ? 0.527 -10.168 -10.539 1.00 89.56 93 SER A N 1
ATOM 703 C CA . SER A 1 93 ? -0.284 -9.691 -11.667 1.00 89.56 93 SER A CA 1
ATOM 704 C C . SER A 1 93 ? -1.106 -8.449 -11.301 1.00 89.56 93 SER A C 1
ATOM 706 O O . SER A 1 93 ? -1.419 -8.198 -10.139 1.00 89.56 93 SER A O 1
ATOM 708 N N . MET A 1 94 ? -1.500 -7.659 -12.307 1.00 89.81 94 MET A N 1
ATOM 709 C CA . MET A 1 94 ? -2.335 -6.463 -12.096 1.00 89.81 94 MET A CA 1
ATOM 710 C C . MET A 1 94 ? -3.706 -6.810 -11.492 1.00 89.81 94 MET A C 1
ATOM 712 O O . MET A 1 94 ? -4.270 -6.015 -10.748 1.00 89.81 94 MET A O 1
ATOM 716 N N . LEU A 1 95 ? -4.221 -8.012 -11.771 1.00 93.00 95 LEU A N 1
ATOM 717 C CA . LEU A 1 95 ? -5.471 -8.495 -11.187 1.00 93.00 95 LEU A CA 1
ATOM 718 C C . LEU A 1 95 ? -5.353 -8.699 -9.676 1.00 93.00 95 LEU A C 1
ATOM 720 O O . LEU A 1 95 ? -6.271 -8.333 -8.948 1.00 93.00 95 LEU A O 1
ATOM 724 N N . ILE A 1 96 ? -4.221 -9.227 -9.202 1.00 92.44 96 ILE A N 1
ATOM 725 C CA . ILE A 1 96 ? -3.978 -9.404 -7.765 1.00 92.44 96 ILE A CA 1
ATOM 726 C C . ILE A 1 96 ? -4.004 -8.044 -7.062 1.00 92.44 96 ILE A C 1
ATOM 728 O O . ILE A 1 96 ? -4.658 -7.913 -6.034 1.00 92.44 96 ILE A O 1
ATOM 732 N N . ASP A 1 97 ? -3.398 -7.007 -7.648 1.00 92.94 97 ASP A N 1
ATOM 733 C CA . ASP A 1 97 ? -3.436 -5.649 -7.089 1.00 92.94 97 ASP A CA 1
ATOM 734 C C . ASP A 1 97 ? -4.865 -5.101 -6.959 1.00 92.94 97 ASP A C 1
ATOM 736 O O . ASP A 1 97 ? -5.229 -4.555 -5.917 1.00 92.94 97 ASP A O 1
ATOM 740 N N . ILE A 1 98 ? -5.696 -5.290 -7.989 1.00 94.50 98 ILE A N 1
ATOM 741 C CA . ILE A 1 98 ? -7.101 -4.856 -7.984 1.00 94.50 98 ILE A CA 1
ATOM 742 C C . ILE A 1 98 ? -7.892 -5.596 -6.898 1.00 94.50 98 ILE A C 1
ATOM 744 O O . ILE A 1 98 ? -8.591 -4.969 -6.099 1.00 94.50 98 ILE A O 1
ATOM 748 N N . VAL A 1 99 ? -7.763 -6.923 -6.840 1.00 96.31 99 VAL A N 1
ATOM 749 C CA . VAL A 1 99 ? -8.471 -7.760 -5.862 1.00 96.31 99 VAL A CA 1
ATOM 750 C C . VAL A 1 99 ? -8.032 -7.426 -4.438 1.00 96.31 99 VAL A C 1
ATOM 752 O O . VAL A 1 99 ? -8.881 -7.250 -3.565 1.00 96.31 99 VAL A O 1
ATOM 755 N N . SER A 1 100 ? -6.731 -7.267 -4.194 1.00 94.75 100 SER A N 1
ATOM 756 C CA . SER A 1 100 ? -6.203 -6.875 -2.887 1.00 94.75 100 SER A CA 1
ATOM 757 C C . SER A 1 100 ? -6.702 -5.498 -2.450 1.00 94.75 100 SER A C 1
ATOM 759 O O . SER A 1 100 ? -7.053 -5.318 -1.284 1.00 94.75 100 SER A O 1
ATOM 761 N N . LEU A 1 101 ? -6.800 -4.532 -3.367 1.00 94.69 101 LEU A N 1
ATOM 762 C CA . LEU A 1 101 ? -7.310 -3.196 -3.056 1.00 94.69 101 LEU A CA 1
ATOM 763 C C . LEU A 1 101 ? -8.795 -3.234 -2.662 1.00 94.69 101 LEU A C 1
ATOM 765 O O . LEU A 1 101 ? -9.189 -2.607 -1.674 1.00 94.69 101 LEU A O 1
ATOM 769 N N . LEU A 1 102 ? -9.608 -4.018 -3.376 1.00 96.75 102 LEU A N 1
ATOM 770 C CA . LEU A 1 102 ? -11.006 -4.260 -3.009 1.00 96.75 102 LEU A CA 1
ATOM 771 C C . LEU A 1 102 ? -11.117 -4.966 -1.652 1.00 96.75 102 LEU A C 1
ATOM 773 O O . LEU A 1 102 ? -11.911 -4.548 -0.809 1.00 96.75 102 LEU A O 1
ATOM 777 N N . ALA A 1 103 ? -10.285 -5.979 -1.405 1.00 96.75 103 ALA A N 1
ATOM 778 C CA . ALA A 1 103 ? -10.263 -6.711 -0.143 1.00 96.75 103 ALA A CA 1
ATOM 779 C C . ALA A 1 103 ? -9.920 -5.798 1.046 1.00 96.75 103 ALA A C 1
ATOM 781 O O . ALA A 1 103 ? -10.622 -5.816 2.057 1.00 96.75 103 ALA A O 1
ATOM 782 N N . VAL A 1 104 ? -8.903 -4.939 0.916 1.00 95.56 104 VAL A N 1
ATOM 783 C CA . VAL A 1 104 ? -8.544 -3.952 1.950 1.00 95.56 104 VAL A CA 1
ATOM 784 C C . VAL A 1 104 ? -9.663 -2.925 2.156 1.00 95.56 104 VAL A C 1
ATOM 786 O O . VAL A 1 104 ? -9.946 -2.546 3.294 1.00 95.56 104 VAL A O 1
ATOM 789 N N . ASN A 1 105 ? -10.355 -2.499 1.092 1.00 95.31 105 ASN A N 1
ATOM 790 C CA . ASN A 1 105 ? -11.505 -1.599 1.223 1.00 95.31 105 ASN A CA 1
ATOM 791 C C . ASN A 1 105 ? -12.632 -2.230 2.051 1.00 95.31 105 ASN A C 1
ATOM 793 O O . ASN A 1 105 ? -13.148 -1.599 2.977 1.00 95.31 105 ASN A O 1
ATOM 797 N N . VAL A 1 106 ? -12.982 -3.481 1.738 1.00 97.25 106 VAL A N 1
ATOM 798 C CA . VAL A 1 106 ? -13.990 -4.246 2.479 1.00 97.25 106 VAL A CA 1
ATOM 799 C C . VAL A 1 106 ? -13.552 -4.419 3.931 1.00 97.25 106 VAL A C 1
ATOM 801 O O . VAL A 1 106 ? -14.333 -4.106 4.825 1.00 97.25 106 VAL A O 1
ATOM 804 N N . LEU A 1 107 ? -12.296 -4.801 4.179 1.00 95.50 107 LEU A N 1
ATOM 805 C CA . LEU A 1 107 ? -11.730 -4.947 5.522 1.00 95.50 107 LEU A CA 1
ATOM 806 C C . LEU A 1 107 ? -11.867 -3.663 6.359 1.00 95.50 107 LEU A C 1
ATOM 808 O O . LEU A 1 107 ? -12.353 -3.694 7.486 1.00 95.50 107 LEU A O 1
ATOM 812 N N . PHE A 1 108 ? -11.484 -2.502 5.826 1.00 94.38 108 PHE A N 1
ATOM 813 C CA . PHE A 1 108 ? -11.602 -1.245 6.576 1.00 94.38 108 PHE A CA 1
ATOM 814 C C . PHE A 1 108 ? -13.057 -0.831 6.820 1.00 94.38 108 PHE A C 1
ATOM 816 O O . PHE A 1 108 ? -13.365 -0.202 7.841 1.00 94.38 108 PHE A O 1
ATOM 823 N N . ARG A 1 109 ? -13.974 -1.173 5.909 1.00 94.94 109 ARG A N 1
ATOM 824 C CA . ARG A 1 109 ? -15.410 -0.947 6.114 1.00 94.94 109 ARG A CA 1
ATOM 825 C C . ARG A 1 109 ? -15.968 -1.864 7.198 1.00 94.94 109 ARG A C 1
ATOM 827 O O . ARG A 1 109 ? -16.649 -1.358 8.087 1.00 94.94 109 ARG A O 1
ATOM 834 N N . THR A 1 110 ? -15.652 -3.159 7.177 1.00 96.19 110 THR A N 1
ATOM 835 C CA . THR A 1 110 ? -16.146 -4.118 8.177 1.00 96.19 110 THR A CA 1
ATOM 836 C C . THR A 1 110 ? -15.643 -3.771 9.572 1.00 96.19 110 THR A C 1
ATOM 838 O O . THR A 1 110 ? -16.455 -3.709 10.489 1.00 96.19 110 THR A O 1
ATOM 841 N N . VAL A 1 111 ? -14.363 -3.418 9.737 1.00 94.81 111 VAL A N 1
ATOM 842 C CA . VAL A 1 111 ? -13.822 -2.955 11.030 1.00 94.81 111 VAL A CA 1
ATOM 843 C C . VAL A 1 111 ? -14.562 -1.711 11.534 1.00 94.81 111 VAL A C 1
ATOM 845 O O . VAL A 1 111 ? -14.913 -1.628 12.710 1.00 94.81 111 VAL A O 1
ATOM 848 N N . GLY A 1 112 ? -14.852 -0.751 10.648 1.00 94.31 112 GLY A N 1
ATOM 849 C CA . GLY A 1 112 ? -15.619 0.445 11.009 1.00 94.31 112 GLY A CA 1
ATOM 850 C C . GLY A 1 112 ? -17.050 0.135 11.460 1.00 94.31 112 GLY A C 1
ATOM 851 O O . GLY A 1 112 ? -17.499 0.676 12.468 1.00 94.31 112 GLY A O 1
ATOM 852 N N . ILE A 1 113 ? -17.746 -0.745 10.736 1.00 94.88 113 ILE A N 1
ATOM 853 C CA . ILE A 1 113 ? -19.120 -1.160 11.049 1.00 94.88 113 ILE A CA 1
ATOM 854 C C . ILE A 1 113 ? -19.162 -1.946 12.360 1.00 94.88 113 ILE A C 1
ATOM 856 O O . ILE A 1 113 ? -20.003 -1.660 13.206 1.00 94.88 113 ILE A O 1
ATOM 860 N N . LEU A 1 114 ? -18.240 -2.892 12.552 1.00 95.06 114 LEU A N 1
ATOM 861 C CA . LEU A 1 114 ? -18.135 -3.687 13.776 1.00 95.06 114 LEU A CA 1
ATOM 862 C C . LEU A 1 114 ? -17.935 -2.793 15.001 1.00 95.06 114 LEU A C 1
ATOM 864 O O . LEU A 1 114 ? -18.642 -2.947 15.993 1.00 95.06 114 LEU A O 1
ATOM 868 N N . TRP A 1 115 ? -17.024 -1.819 14.921 1.00 93.25 115 TRP A N 1
ATOM 869 C CA . TRP A 1 115 ? -16.784 -0.903 16.033 1.00 93.25 115 TRP A CA 1
ATOM 870 C C . TRP A 1 115 ? -18.003 -0.029 16.336 1.00 93.25 115 TRP A C 1
ATOM 872 O O . TRP A 1 115 ? -18.392 0.109 17.494 1.00 93.25 115 TRP A O 1
ATOM 882 N N . LEU A 1 116 ? -18.639 0.527 15.299 1.00 92.19 116 LEU A N 1
ATOM 883 C CA . LEU A 1 116 ? -19.851 1.332 15.456 1.00 92.19 116 LEU A CA 1
ATOM 884 C C . LEU A 1 116 ? -20.980 0.516 16.099 1.00 92.19 116 LEU A C 1
ATOM 886 O O . LEU A 1 116 ? -21.643 0.988 17.018 1.00 92.19 116 LEU A O 1
ATOM 890 N N . TRP A 1 117 ? -21.164 -0.722 15.649 1.00 93.31 117 TRP A N 1
ATOM 891 C CA . TRP A 1 117 ? -22.177 -1.631 16.168 1.00 93.31 117 TRP A CA 1
ATOM 892 C C . TRP A 1 117 ? -21.955 -1.976 17.645 1.00 93.31 117 TRP A C 1
ATOM 894 O O . TRP A 1 117 ? -22.904 -1.932 18.428 1.00 93.31 117 TRP A O 1
ATOM 904 N N . LEU A 1 118 ? -20.709 -2.248 18.047 1.00 91.88 118 LEU A N 1
ATOM 905 C CA . LEU A 1 118 ? -20.358 -2.476 19.452 1.00 91.88 118 LEU A CA 1
ATOM 906 C C . LEU A 1 118 ? -20.634 -1.235 20.313 1.00 91.88 118 LEU A C 1
ATOM 908 O O . LEU A 1 118 ? -21.189 -1.364 21.401 1.00 91.88 118 LEU A O 1
ATOM 912 N N . ASN A 1 119 ? -20.308 -0.037 19.819 1.00 88.94 119 ASN A N 1
ATOM 913 C CA . ASN A 1 119 ? -20.535 1.206 20.563 1.00 88.94 119 ASN A CA 1
ATOM 914 C C . ASN A 1 119 ? -22.022 1.540 20.735 1.00 88.94 119 ASN A C 1
ATOM 916 O O . ASN A 1 119 ? -22.428 2.011 21.793 1.00 88.94 119 ASN A O 1
ATOM 920 N N . ILE A 1 120 ? -22.841 1.282 19.710 1.00 90.19 120 ILE A N 1
ATOM 921 C CA . ILE A 1 120 ? -24.297 1.463 19.796 1.00 90.19 120 ILE A CA 1
ATOM 922 C C . ILE A 1 120 ? -24.887 0.490 20.822 1.00 90.19 120 ILE A C 1
ATOM 924 O O . ILE A 1 120 ? -25.688 0.899 21.656 1.00 90.19 120 ILE A O 1
ATOM 928 N N . ARG A 1 121 ? -24.465 -0.781 20.802 1.00 88.06 121 ARG A N 1
ATOM 929 C CA . ARG A 1 121 ? -24.971 -1.802 21.730 1.00 88.06 121 ARG A CA 1
ATOM 930 C C . ARG A 1 121 ? -24.583 -1.571 23.185 1.00 88.06 121 ARG A C 1
ATOM 932 O O . ARG A 1 121 ? -25.360 -1.935 24.045 1.00 88.06 121 ARG A O 1
ATOM 939 N N . GLN A 1 122 ? -23.427 -0.974 23.466 1.00 81.62 122 GLN A N 1
ATOM 940 C CA . GLN A 1 122 ? -23.032 -0.635 24.841 1.00 81.62 122 GLN A CA 1
ATOM 941 C C . GLN A 1 122 ? -23.855 0.506 25.455 1.00 81.62 122 GLN A C 1
ATOM 943 O O . GLN A 1 122 ? -23.759 0.745 26.656 1.00 81.62 122 GLN A O 1
ATOM 948 N N . LYS A 1 123 ? -24.610 1.248 24.638 1.00 66.00 123 LYS A N 1
ATOM 949 C CA . LYS A 1 123 ? -25.423 2.384 25.084 1.00 66.00 123 LYS A CA 1
ATOM 950 C C . LYS A 1 123 ? -26.891 2.021 25.346 1.00 66.00 123 LYS A C 1
ATOM 952 O O . LYS A 1 123 ? -27.602 2.864 25.887 1.00 66.00 123 LYS A O 1
ATOM 957 N N . ASN A 1 124 ? -27.308 0.815 24.955 1.00 50.22 124 ASN A N 1
ATOM 958 C CA . ASN A 1 124 ? -28.613 0.216 25.251 1.00 50.22 124 ASN A CA 1
ATOM 959 C C . ASN A 1 124 ? -28.469 -0.801 26.383 1.00 50.22 124 ASN A C 1
ATOM 961 O O . ASN A 1 124 ? -29.448 -0.947 27.140 1.00 50.22 124 ASN A O 1
#

Secondary structure (DSSP, 8-state):
-HHHH-SSHHHHHHHHHHHHHHHHIIIIISS-TTTS-GGGHHHHHH-HHHHHHHHHHHHHHTT----PPPSSS----SSHHHHHHHTT--SS-HHHHHHHHHHHHHHHHHHHHHHHHHHHHTT-

Radius of gyration: 18.96 Å; chains: 1; bounding box: 57×27×49 Å

InterPro domains:
  IPR013525 ABC-2 type transporter, transmembrane domain [PF01061] (1-59)

Sequence (124 aa):
MVGCIARQAQVAQILGIVMILPLLIFGGLFLNANTTPVYFKWLAYLSPLKYGFRGMSRAFWKSVPTLECPAVGPCGAMTGHQVLVNYALDGDSMLIDIVSLLAVNVLFRTVGILWLWLNIRQKN